Protein AF-A0A9P1R7I2-F1 (afdb_monomer)

Radius of gyration: 20.85 Å; Cα contacts (8 Å, |Δi|>4): 38; chains: 1; bounding box: 54×48×47 Å

Structure (mmCIF, N/CA/C/O backbone):
data_AF-A0A9P1R7I2-F1
#
_entry.id   AF-A0A9P1R7I2-F1
#
loop_
_atom_site.group_PDB
_atom_site.id
_atom_site.type_symbol
_atom_site.label_atom_id
_atom_site.label_alt_id
_atom_site.label_comp_id
_atom_site.label_asym_id
_atom_site.label_entity_id
_atom_site.label_seq_id
_atom_site.pdbx_PDB_ins_code
_atom_site.Cartn_x
_atom_site.Cartn_y
_atom_site.Cartn_z
_atom_site.occupancy
_atom_site.B_iso_or_equiv
_atom_site.auth_seq_id
_atom_site.auth_comp_id
_atom_site.auth_asym_id
_atom_site.auth_atom_id
_atom_site.pdbx_PDB_model_num
ATOM 1 N N . MET A 1 1 ? -31.029 8.647 -27.321 1.00 67.88 1 MET A N 1
ATOM 2 C CA . MET A 1 1 ? -29.588 8.831 -27.031 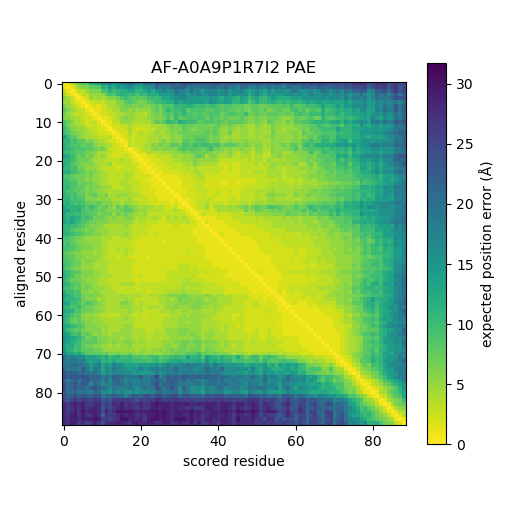1.00 67.88 1 MET A CA 1
ATOM 3 C C . MET A 1 1 ? -28.879 7.494 -27.218 1.00 67.88 1 MET A C 1
ATOM 5 O O . MET A 1 1 ? -29.334 6.527 -26.616 1.00 67.88 1 MET A O 1
ATOM 9 N N . PRO A 1 2 ? -27.834 7.390 -28.056 1.00 79.94 2 PRO A N 1
ATOM 10 C CA . PRO A 1 2 ? -27.066 6.151 -28.186 1.00 79.94 2 PRO A CA 1
ATOM 11 C C . PRO A 1 2 ? -26.389 5.816 -26.848 1.00 79.94 2 PRO A C 1
ATOM 13 O O . PRO A 1 2 ? -25.817 6.697 -26.205 1.00 79.94 2 PRO A O 1
ATOM 16 N N . ARG A 1 3 ? -26.487 4.559 -26.393 1.00 81.62 3 ARG A N 1
ATOM 17 C CA . ARG A 1 3 ? -25.859 4.138 -25.131 1.00 81.62 3 ARG A CA 1
ATOM 18 C C . ARG A 1 3 ? -24.343 4.188 -25.273 1.00 81.62 3 ARG A C 1
ATOM 20 O O . ARG A 1 3 ? -23.784 3.643 -26.222 1.00 81.62 3 ARG A O 1
ATOM 27 N N . LYS A 1 4 ? -23.683 4.840 -24.318 1.00 83.69 4 LYS A N 1
ATOM 28 C CA . LYS A 1 4 ? -22.223 4.902 -24.254 1.00 83.69 4 LYS A CA 1
ATOM 29 C C . LYS A 1 4 ? -21.685 3.486 -24.023 1.00 83.69 4 LYS A C 1
ATOM 31 O O . LYS A 1 4 ? -22.142 2.793 -23.116 1.00 83.69 4 LYS A O 1
ATOM 36 N N . ASN A 1 5 ? -20.760 3.040 -24.871 1.00 87.12 5 ASN A N 1
ATOM 37 C CA . ASN A 1 5 ? -20.106 1.746 -24.706 1.00 87.12 5 ASN A CA 1
ATOM 38 C C . ASN A 1 5 ? -19.084 1.832 -23.564 1.00 87.12 5 ASN A C 1
ATOM 40 O O . ASN A 1 5 ? -17.954 2.280 -23.759 1.00 87.12 5 ASN A O 1
ATOM 44 N N . GLU A 1 6 ? -19.501 1.410 -22.374 1.00 88.44 6 GLU A N 1
ATOM 45 C CA . GLU A 1 6 ? -18.713 1.515 -21.143 1.00 88.44 6 GLU A CA 1
ATOM 46 C C . GLU A 1 6 ? -17.664 0.399 -20.995 1.00 88.44 6 GLU A C 1
ATOM 48 O O . GLU A 1 6 ? -16.847 0.435 -20.078 1.00 88.44 6 GLU A O 1
ATOM 53 N N . TRP A 1 7 ? -17.630 -0.574 -21.919 1.00 87.56 7 TRP A N 1
ATOM 54 C CA . TRP A 1 7 ? -16.726 -1.731 -21.855 1.00 87.56 7 TRP A CA 1
ATOM 55 C C . TRP A 1 7 ? -15.257 -1.324 -21.663 1.00 87.56 7 TRP A C 1
ATOM 57 O O . TRP A 1 7 ? -14.521 -1.968 -20.918 1.00 87.56 7 TRP A O 1
ATOM 67 N N . ARG A 1 8 ? -14.839 -0.201 -22.264 1.00 86.31 8 ARG A N 1
ATOM 68 C CA . ARG A 1 8 ? -13.470 0.329 -22.145 1.00 86.31 8 ARG A CA 1
ATOM 69 C C . ARG A 1 8 ? -13.100 0.737 -20.715 1.00 86.31 8 ARG A C 1
ATOM 71 O O . ARG A 1 8 ? -11.938 0.631 -20.340 1.00 86.31 8 ARG A O 1
ATOM 78 N N . ASN A 1 9 ? -14.065 1.200 -19.927 1.00 87.00 9 ASN A N 1
ATOM 79 C CA . ASN A 1 9 ? -13.819 1.751 -18.595 1.00 87.00 9 ASN A CA 1
ATOM 80 C C . ASN A 1 9 ? -13.810 0.672 -17.500 1.00 87.00 9 ASN A C 1
ATOM 82 O O . ASN A 1 9 ? -13.415 0.952 -16.374 1.00 87.00 9 ASN A O 1
ATOM 86 N N . THR A 1 10 ? -14.164 -0.574 -17.833 1.00 87.25 10 THR A N 1
ATOM 87 C CA . THR A 1 10 ? -14.176 -1.702 -16.882 1.00 87.25 10 THR A CA 1
ATOM 88 C C . THR A 1 10 ? -12.785 -2.082 -16.364 1.00 87.25 10 THR A C 1
ATOM 90 O O . THR A 1 10 ? -12.667 -2.649 -15.282 1.00 87.25 10 THR A O 1
ATOM 93 N N . ALA A 1 11 ? -11.726 -1.745 -17.107 1.00 85.31 11 ALA A N 1
ATOM 94 C CA . ALA A 1 11 ? -10.341 -2.025 -16.733 1.00 85.31 11 ALA A CA 1
ATOM 95 C C . ALA A 1 11 ? -9.709 -0.955 -15.823 1.00 85.31 11 ALA A C 1
ATOM 97 O O . ALA A 1 11 ? -8.580 -1.136 -15.365 1.00 85.31 11 ALA A O 1
ATOM 98 N N . LEU A 1 12 ? -10.393 0.170 -15.583 1.00 85.88 12 LEU A N 1
ATOM 99 C CA . LEU A 1 12 ? -9.866 1.245 -14.745 1.00 85.88 12 LEU A CA 1
ATOM 100 C C . LEU A 1 12 ? -9.844 0.817 -13.274 1.00 85.88 12 LEU A C 1
ATOM 102 O O . LEU A 1 12 ? -10.775 0.188 -12.772 1.00 85.88 12 LEU A O 1
ATOM 106 N N . THR A 1 13 ? -8.776 1.182 -12.566 1.00 84.25 13 THR A N 1
ATOM 107 C CA . THR A 1 13 ? -8.689 0.969 -11.119 1.00 84.25 13 THR A CA 1
ATOM 108 C C . THR A 1 13 ? -9.787 1.764 -10.419 1.00 84.25 13 THR A C 1
ATOM 110 O O . THR A 1 13 ? -9.989 2.943 -10.710 1.00 84.25 13 THR A O 1
ATOM 113 N N . VAL A 1 14 ? -10.492 1.127 -9.485 1.00 88.44 14 VAL A N 1
ATOM 114 C CA . VAL A 1 14 ? -11.515 1.790 -8.672 1.00 88.44 14 VAL A CA 1
ATOM 115 C C . VAL A 1 14 ? -10.817 2.716 -7.681 1.00 88.44 14 VAL A C 1
ATOM 117 O O . VAL A 1 14 ? -10.028 2.262 -6.856 1.00 88.44 14 VAL A O 1
ATOM 120 N N . ARG A 1 15 ? -11.102 4.015 -7.763 1.00 86.25 15 ARG A N 1
ATOM 121 C CA . ARG A 1 15 ? -10.497 5.037 -6.902 1.00 86.25 15 ARG A CA 1
ATOM 122 C C . ARG A 1 15 ? -11.550 5.642 -5.990 1.00 86.25 15 ARG A C 1
ATOM 124 O O . ARG A 1 15 ? -12.659 5.939 -6.433 1.00 86.25 15 ARG A O 1
ATOM 131 N N . PHE A 1 16 ? -11.184 5.849 -4.733 1.00 82.81 16 PHE A N 1
ATOM 132 C CA . PHE A 1 16 ? -11.934 6.662 -3.790 1.00 82.81 16 PHE A CA 1
ATOM 133 C C . PHE A 1 16 ? -11.183 7.983 -3.603 1.00 82.81 16 PHE A C 1
ATOM 135 O O . PHE A 1 16 ? -10.163 8.051 -2.916 1.00 82.81 16 PHE A O 1
ATOM 142 N N . PHE A 1 17 ? -11.666 9.035 -4.267 1.00 83.06 17 PHE A N 1
ATOM 143 C CA . PHE A 1 17 ? -10.952 10.307 -4.413 1.00 83.06 17 PHE A CA 1
ATOM 144 C C . PHE A 1 17 ? -9.553 10.117 -5.026 1.00 83.06 17 PHE A C 1
ATOM 146 O O . PHE A 1 17 ? -9.433 9.754 -6.195 1.00 83.06 17 PHE A O 1
ATOM 153 N N . ILE A 1 18 ? -8.500 10.385 -4.251 1.00 83.31 18 ILE A N 1
ATOM 154 C CA . ILE A 1 18 ? -7.102 10.315 -4.689 1.00 83.31 18 ILE A CA 1
ATOM 155 C C . ILE A 1 18 ? -6.533 8.904 -4.478 1.00 83.31 18 ILE A C 1
ATOM 157 O O . ILE A 1 18 ? -5.606 8.523 -5.190 1.00 83.31 18 ILE A O 1
ATOM 161 N N . PHE A 1 19 ? -7.122 8.125 -3.567 1.00 81.88 19 PHE A N 1
ATOM 162 C CA . PHE A 1 19 ? -6.611 6.831 -3.121 1.00 81.88 19 PHE A CA 1
ATOM 163 C C . PHE A 1 19 ? -7.244 5.662 -3.883 1.00 81.88 19 PHE A C 1
ATOM 165 O O . PHE A 1 19 ? -8.429 5.694 -4.234 1.00 81.88 19 PHE A O 1
ATOM 172 N N . ASP A 1 20 ? -6.483 4.593 -4.093 1.00 87.88 20 ASP A N 1
ATOM 173 C CA . ASP A 1 20 ? -6.995 3.305 -4.553 1.00 87.88 20 ASP A CA 1
ATOM 174 C C . ASP A 1 20 ? -7.993 2.757 -3.519 1.00 87.88 20 ASP A C 1
ATOM 176 O O . ASP A 1 20 ? -7.697 2.639 -2.326 1.00 87.88 20 ASP A O 1
ATOM 180 N N . ALA A 1 21 ? -9.191 2.385 -3.975 1.00 88.31 21 ALA A N 1
ATOM 181 C CA . ALA A 1 21 ? -10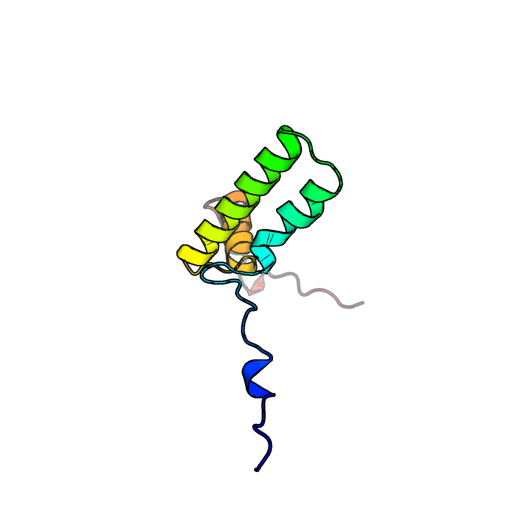.223 1.824 -3.108 1.00 88.31 21 ALA A CA 1
ATOM 182 C C . ALA A 1 21 ? -9.763 0.526 -2.417 1.00 88.31 21 ALA A C 1
ATOM 184 O O . ALA A 1 21 ? -10.221 0.204 -1.320 1.00 88.31 21 ALA A O 1
ATOM 185 N N . ARG A 1 22 ? -8.821 -0.208 -3.021 1.00 86.81 22 ARG A N 1
ATOM 186 C CA . ARG A 1 22 ? -8.242 -1.434 -2.451 1.00 86.81 22 ARG A CA 1
ATOM 187 C C . ARG A 1 22 ? -7.417 -1.153 -1.198 1.00 86.81 22 ARG A C 1
ATOM 189 O O . ARG A 1 22 ? -7.385 -1.997 -0.304 1.00 86.81 22 ARG A O 1
ATOM 196 N N . ALA A 1 23 ? -6.793 0.023 -1.102 1.00 90.19 23 ALA A N 1
ATOM 197 C CA . ALA A 1 23 ? -6.003 0.405 0.065 1.00 90.19 23 ALA A CA 1
ATOM 198 C C . ALA A 1 23 ? -6.873 0.562 1.323 1.00 90.19 23 ALA A C 1
ATOM 200 O O . ALA A 1 23 ? -6.366 0.379 2.424 1.00 90.19 23 ALA A O 1
ATOM 201 N N . ALA A 1 24 ? -8.177 0.838 1.174 1.00 89.94 24 ALA A N 1
ATOM 202 C CA . ALA A 1 24 ? -9.119 1.015 2.282 1.00 89.94 24 ALA A CA 1
ATOM 203 C C . ALA A 1 24 ? -9.603 -0.303 2.924 1.00 89.94 24 ALA A C 1
ATOM 205 O O . ALA A 1 24 ? -10.221 -0.277 3.989 1.00 89.94 24 ALA A O 1
ATOM 206 N N . PHE A 1 25 ? -9.305 -1.462 2.325 1.00 91.12 25 PHE A N 1
ATOM 207 C CA . PHE A 1 25 ? -9.720 -2.775 2.837 1.00 91.12 25 PHE A CA 1
ATOM 208 C C . PHE A 1 25 ? -9.348 -3.055 4.314 1.00 91.12 25 PHE A C 1
ATOM 210 O O . PHE A 1 25 ? -10.186 -3.597 5.036 1.00 91.12 25 PHE A O 1
ATOM 217 N N . PRO A 1 26 ? -8.163 -2.662 4.828 1.00 91.94 26 PRO A N 1
ATOM 218 C CA . PRO A 1 26 ? -7.810 -2.853 6.235 1.00 91.94 26 PRO A CA 1
ATOM 219 C C . PRO A 1 26 ? -8.772 -2.162 7.205 1.00 91.94 26 PRO A C 1
ATOM 221 O O . PRO A 1 26 ? -9.009 -2.687 8.289 1.00 91.94 26 PRO A O 1
ATOM 224 N N . PHE A 1 27 ? -9.366 -1.026 6.825 1.00 93.31 27 PHE A N 1
ATOM 225 C CA . PHE A 1 27 ? -10.376 -0.365 7.654 1.00 93.31 27 PHE A CA 1
ATOM 226 C C . PHE A 1 27 ? -11.668 -1.171 7.713 1.00 93.31 27 PHE A C 1
ATOM 228 O O . PHE A 1 27 ? -12.238 -1.299 8.790 1.00 93.31 27 PHE A O 1
ATOM 235 N N . ALA A 1 28 ? -12.095 -1.780 6.602 1.00 91.94 28 ALA A N 1
ATOM 236 C CA . ALA A 1 28 ? -13.259 -2.665 6.607 1.00 91.94 28 ALA A CA 1
ATOM 237 C C . ALA A 1 28 ? -13.066 -3.842 7.580 1.00 91.94 28 ALA A C 1
ATOM 239 O O . ALA A 1 28 ? -13.975 -4.167 8.338 1.00 91.94 28 ALA A O 1
ATOM 240 N N . VAL A 1 29 ? -11.863 -4.430 7.621 1.00 90.44 29 VAL A N 1
ATOM 241 C CA . VAL A 1 29 ? -11.516 -5.491 8.583 1.00 90.44 29 VAL A CA 1
ATOM 242 C C . VAL A 1 29 ? -11.429 -4.949 10.010 1.00 90.44 29 VAL A C 1
ATOM 244 O O . VAL A 1 29 ? -11.965 -5.553 10.935 1.00 90.44 29 VAL A O 1
ATOM 247 N N . GLY A 1 30 ? -10.787 -3.799 10.206 1.00 91.69 30 GLY A N 1
ATOM 248 C CA . GLY A 1 30 ? -10.653 -3.182 11.522 1.00 91.69 30 GLY A CA 1
ATOM 249 C C . GLY A 1 30 ? -12.000 -2.791 12.140 1.00 91.69 30 GLY A C 1
ATOM 250 O O . GLY A 1 30 ? -12.156 -2.875 13.354 1.00 91.69 30 GLY A O 1
ATOM 251 N N . LEU A 1 31 ? -12.993 -2.426 11.325 1.00 93.69 31 LEU A N 1
ATOM 252 C CA . LEU A 1 31 ? -14.353 -2.138 11.790 1.00 93.69 31 LEU A CA 1
ATOM 253 C C . LEU A 1 31 ? -15.068 -3.372 12.367 1.00 93.69 31 LEU A C 1
ATOM 255 O O . LEU A 1 31 ? -15.968 -3.211 13.185 1.00 93.69 31 LEU A O 1
ATOM 259 N N . LEU A 1 32 ? -14.652 -4.594 12.006 1.00 93.81 32 L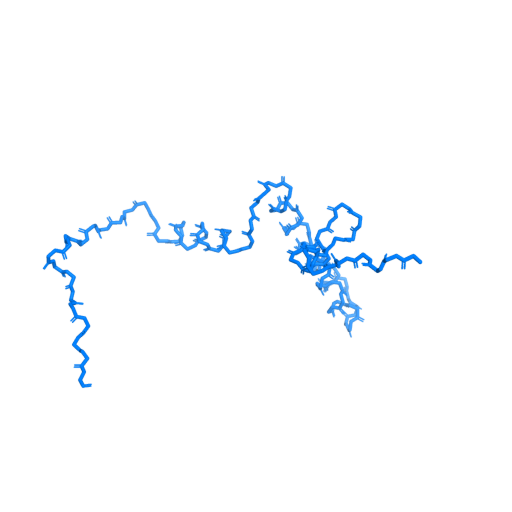EU A N 1
ATOM 260 C CA . LEU A 1 32 ? -15.181 -5.828 12.610 1.00 93.81 32 LEU A CA 1
ATOM 261 C C . LEU A 1 32 ? -14.666 -6.052 14.039 1.00 93.81 32 LEU A C 1
ATOM 263 O O . LEU A 1 32 ? -15.308 -6.740 14.828 1.00 93.81 32 LEU A O 1
ATOM 267 N N . HIS A 1 33 ? -13.509 -5.486 14.379 1.00 92.25 33 HIS A N 1
ATOM 268 C CA . HIS A 1 33 ? -12.907 -5.589 15.703 1.00 92.25 33 HIS A CA 1
ATOM 269 C C . HIS A 1 33 ? -12.228 -4.268 16.061 1.00 92.25 33 HIS A C 1
ATOM 271 O O . HIS A 1 33 ? -11.018 -4.108 15.890 1.00 92.25 33 HIS A O 1
ATOM 277 N N . VAL A 1 34 ? -13.023 -3.308 16.536 1.00 94.06 34 VAL A N 1
ATOM 278 C CA . VAL A 1 34 ? -12.567 -1.940 16.805 1.00 94.06 34 VAL A CA 1
ATOM 279 C C . VAL A 1 34 ? -11.744 -1.902 18.091 1.00 94.06 34 VAL A C 1
ATOM 281 O O . VAL A 1 34 ? -12.277 -1.790 19.192 1.00 94.06 34 VAL A O 1
ATOM 284 N N . THR A 1 35 ? -10.424 -1.977 17.952 1.00 94.75 35 THR A N 1
ATOM 285 C CA . THR A 1 35 ? -9.465 -1.717 19.029 1.00 94.75 35 TH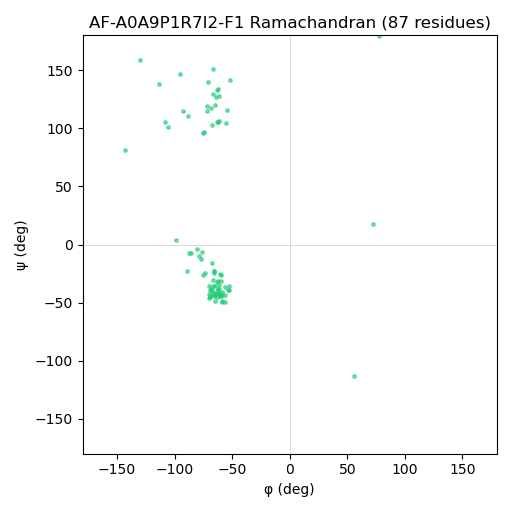R A CA 1
ATOM 286 C C . THR A 1 35 ? -8.405 -0.740 18.539 1.00 94.75 35 THR A C 1
ATOM 288 O O . THR A 1 35 ? -8.182 -0.583 17.338 1.00 94.75 35 THR A O 1
ATOM 291 N N . TRP A 1 36 ? -7.722 -0.069 19.466 1.00 94.31 36 TRP A N 1
ATOM 292 C CA . TRP A 1 36 ? -6.641 0.858 19.115 1.00 94.31 36 TRP A CA 1
ATOM 293 C C . TRP A 1 36 ? -5.548 0.189 18.279 1.00 94.31 36 TRP A C 1
ATOM 295 O O . TRP A 1 36 ? -5.028 0.792 17.343 1.00 94.31 36 TRP A O 1
ATOM 305 N N . TRP A 1 37 ? -5.244 -1.079 18.567 1.00 94.81 37 TRP A N 1
ATOM 306 C CA . TRP A 1 37 ? -4.240 -1.835 17.830 1.00 94.81 37 TRP A CA 1
ATOM 307 C C . TRP A 1 37 ? -4.675 -2.166 16.399 1.00 94.81 37 TRP A C 1
ATOM 309 O O . TRP A 1 37 ? -3.902 -1.970 15.457 1.00 94.81 37 TRP A O 1
ATOM 319 N N . THR A 1 38 ? -5.912 -2.632 16.200 1.00 94.50 38 THR A N 1
ATOM 320 C CA . THR A 1 38 ? -6.412 -2.938 14.851 1.00 94.50 38 THR A CA 1
ATOM 321 C C . THR A 1 38 ? -6.586 -1.682 14.012 1.00 94.50 38 THR A C 1
ATOM 323 O O . THR A 1 38 ? -6.226 -1.699 12.837 1.00 94.50 38 THR A O 1
ATOM 326 N N . MET A 1 39 ? -7.049 -0.578 14.604 1.00 95.69 39 MET A N 1
ATOM 327 C CA . MET A 1 39 ? -7.130 0.717 13.923 1.00 95.69 39 MET A CA 1
ATOM 328 C C . MET A 1 39 ? -5.747 1.265 13.565 1.00 95.69 39 MET A C 1
ATOM 330 O O . MET A 1 39 ? -5.539 1.705 12.434 1.00 95.69 39 MET A O 1
ATOM 334 N N . GLY A 1 40 ? -4.782 1.180 14.486 1.00 96.50 40 GLY A N 1
ATOM 335 C CA . GLY A 1 40 ? -3.396 1.573 14.221 1.00 96.50 40 GLY A CA 1
ATOM 336 C C . GLY A 1 40 ? -2.767 0.748 13.096 1.00 96.50 40 GLY A C 1
ATOM 337 O O . GLY A 1 40 ? -2.141 1.300 12.192 1.00 96.50 40 GLY A O 1
ATOM 338 N N . THR A 1 41 ? -3.009 -0.566 13.092 1.00 95.25 41 THR A N 1
ATOM 339 C CA . THR A 1 41 ? -2.539 -1.470 12.032 1.00 95.25 41 THR A CA 1
ATOM 340 C C . THR A 1 41 ? -3.214 -1.156 10.695 1.00 95.25 41 THR A C 1
ATOM 342 O O . THR A 1 41 ? -2.536 -1.077 9.672 1.00 95.25 41 THR A O 1
ATOM 345 N N . ALA A 1 42 ? -4.530 -0.922 10.685 1.00 95.88 42 ALA A N 1
ATOM 346 C CA . ALA A 1 42 ? -5.269 -0.566 9.476 1.00 95.88 42 ALA A CA 1
ATOM 347 C C . ALA A 1 42 ? -4.744 0.733 8.849 1.00 95.88 42 ALA A C 1
ATOM 349 O O . ALA A 1 42 ? -4.510 0.774 7.640 1.00 95.88 42 ALA A O 1
ATOM 350 N N . LEU A 1 43 ? -4.482 1.754 9.671 1.00 96.12 43 LEU A N 1
ATOM 351 C CA . LEU A 1 43 ? -3.892 3.012 9.221 1.00 96.12 43 LEU A CA 1
ATOM 352 C C . LEU A 1 43 ? -2.482 2.809 8.650 1.00 96.12 43 LEU A C 1
ATOM 354 O O . LEU A 1 43 ? -2.185 3.324 7.575 1.00 96.12 43 LEU A O 1
ATOM 358 N N . ALA A 1 44 ? -1.628 2.033 9.323 1.00 96.50 44 ALA A N 1
ATOM 359 C CA . ALA A 1 44 ? -0.274 1.756 8.844 1.00 96.50 44 ALA A CA 1
ATOM 360 C C . ALA A 1 44 ? -0.279 1.053 7.475 1.00 96.50 44 ALA A C 1
ATOM 362 O O . ALA A 1 44 ? 0.453 1.450 6.566 1.00 96.50 44 ALA A O 1
ATOM 363 N N . VAL A 1 45 ? -1.143 0.048 7.301 1.00 94.94 45 VAL A N 1
ATOM 364 C CA . VAL A 1 45 ? -1.290 -0.673 6.028 1.00 94.94 45 VAL A CA 1
ATOM 365 C C . VAL A 1 45 ? -1.856 0.241 4.937 1.00 94.94 45 VAL A C 1
ATOM 367 O O . VAL A 1 45 ? -1.359 0.221 3.810 1.00 94.94 45 VAL A O 1
ATOM 370 N N . PHE A 1 46 ? -2.846 1.077 5.263 1.00 94.88 46 PHE A N 1
ATOM 371 C CA . PHE A 1 46 ? -3.398 2.062 4.331 1.00 94.88 46 PHE A CA 1
ATOM 372 C C . PHE A 1 46 ? -2.324 3.038 3.835 1.00 94.88 46 PHE A C 1
ATOM 374 O O . PHE A 1 46 ? -2.173 3.226 2.628 1.00 94.88 46 PHE A O 1
ATOM 381 N N . VAL A 1 47 ? -1.533 3.611 4.749 1.00 94.81 47 VAL A N 1
ATOM 382 C CA . VAL A 1 47 ? -0.442 4.537 4.409 1.00 94.81 47 VAL A CA 1
ATOM 383 C C . VAL A 1 47 ? 0.623 3.845 3.559 1.00 94.81 47 VAL A C 1
ATOM 385 O O . VAL A 1 47 ? 1.083 4.425 2.579 1.00 94.81 47 VAL A O 1
ATOM 388 N N . PHE A 1 48 ? 0.982 2.599 3.876 1.00 94.56 48 PHE A N 1
ATOM 389 C CA . PHE A 1 48 ? 1.946 1.830 3.089 1.00 94.56 48 PHE A CA 1
ATOM 390 C C . PHE A 1 48 ? 1.496 1.650 1.631 1.00 94.56 48 PHE A C 1
ATOM 392 O O . PHE A 1 48 ? 2.257 1.946 0.708 1.00 94.56 48 PHE A O 1
ATOM 399 N N . PHE A 1 49 ? 0.254 1.211 1.400 1.00 92.50 49 PHE A N 1
ATOM 400 C CA . PHE A 1 49 ? -0.261 1.050 0.037 1.00 92.50 49 PHE A CA 1
ATOM 401 C C . PHE A 1 49 ? -0.493 2.388 -0.672 1.00 92.50 49 PHE A C 1
ATOM 403 O O . PHE A 1 49 ? -0.210 2.485 -1.865 1.00 92.50 49 PHE A O 1
ATOM 410 N N . GLY A 1 50 ? -0.921 3.427 0.050 1.00 92.00 50 GLY A N 1
ATOM 411 C CA . GLY A 1 50 ? -1.033 4.782 -0.494 1.00 92.00 50 GLY A CA 1
ATOM 412 C C . GLY A 1 50 ? 0.319 5.354 -0.930 1.00 92.00 50 GLY A C 1
ATOM 413 O O . GLY A 1 50 ? 0.414 5.980 -1.984 1.00 92.00 50 GLY A O 1
ATOM 414 N N . ALA A 1 51 ? 1.391 5.080 -0.182 1.00 93.00 51 ALA A N 1
ATOM 415 C CA . ALA A 1 51 ? 2.746 5.465 -0.568 1.00 93.00 51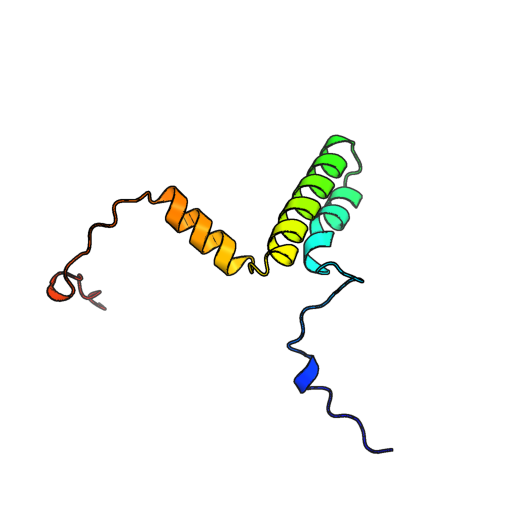 ALA A CA 1
ATOM 416 C C . ALA A 1 51 ? 3.211 4.732 -1.838 1.00 93.00 51 ALA A C 1
ATOM 418 O O . ALA A 1 51 ? 3.776 5.359 -2.733 1.00 93.00 51 ALA A O 1
ATOM 419 N N . LEU A 1 52 ? 2.931 3.428 -1.960 1.00 92.69 52 LEU A N 1
ATOM 420 C CA . LEU A 1 52 ? 3.226 2.671 -3.183 1.00 92.69 52 LEU A CA 1
ATOM 421 C C . LEU A 1 52 ? 2.474 3.227 -4.400 1.00 92.69 52 LEU A C 1
ATOM 423 O O . LEU A 1 52 ? 3.069 3.373 -5.469 1.00 92.69 52 LEU A O 1
ATOM 427 N N . GLU A 1 53 ? 1.193 3.568 -4.236 1.00 91.69 53 GLU A N 1
ATOM 428 C CA . GLU A 1 53 ? 0.386 4.191 -5.289 1.00 91.69 53 GLU A CA 1
ATOM 429 C C . GLU A 1 53 ? 0.945 5.562 -5.687 1.00 91.69 53 GLU A C 1
ATOM 431 O O . GLU A 1 53 ? 1.072 5.845 -6.879 1.00 91.69 53 GLU A O 1
ATOM 436 N N . TRP A 1 54 ? 1.349 6.382 -4.713 1.00 89.44 54 TRP A N 1
ATOM 437 C CA . TRP A 1 54 ? 1.959 7.688 -4.970 1.00 89.44 54 TRP A CA 1
ATOM 438 C C . TRP A 1 54 ? 3.272 7.575 -5.757 1.00 89.44 54 TRP A C 1
ATOM 440 O O . TRP A 1 54 ? 3.545 8.395 -6.633 1.00 89.44 54 TRP A O 1
ATOM 450 N N . MET A 1 55 ? 4.047 6.514 -5.519 1.00 92.69 55 MET A N 1
ATOM 451 C CA . MET A 1 55 ? 5.242 6.183 -6.301 1.00 92.69 55 MET A CA 1
ATOM 452 C C . MET A 1 55 ? 4.931 5.554 -7.674 1.00 92.69 55 MET A C 1
ATOM 454 O O . MET A 1 55 ? 5.853 5.299 -8.449 1.00 92.69 55 MET A O 1
ATOM 458 N N . GLY A 1 56 ? 3.666 5.252 -7.985 1.00 90.44 56 GLY A N 1
ATOM 459 C CA . GLY A 1 56 ? 3.263 4.553 -9.211 1.00 90.44 56 GLY A CA 1
ATOM 460 C C . GLY A 1 56 ? 3.634 3.064 -9.232 1.00 90.44 56 GLY A C 1
ATOM 461 O O . GLY A 1 56 ? 3.663 2.440 -10.297 1.00 90.44 56 GL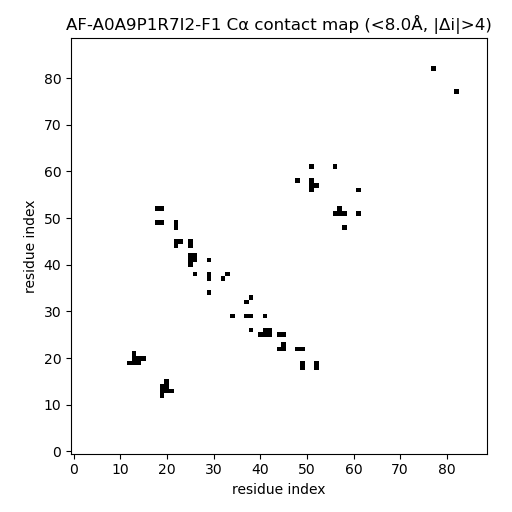Y A O 1
ATOM 462 N N . ILE A 1 57 ? 3.933 2.471 -8.072 1.00 91.75 57 ILE A N 1
ATOM 463 C CA . ILE A 1 57 ? 4.354 1.074 -7.950 1.00 91.75 57 ILE A CA 1
ATOM 464 C C . ILE A 1 57 ? 3.129 0.199 -7.684 1.00 91.75 57 ILE A C 1
ATOM 466 O O . ILE A 1 57 ? 2.512 0.253 -6.624 1.00 91.75 57 ILE A O 1
ATOM 470 N N . SER A 1 58 ? 2.802 -0.683 -8.632 1.00 90.38 58 SER A N 1
ATOM 471 C CA . SER A 1 58 ? 1.755 -1.688 -8.403 1.00 90.38 58 SER A CA 1
ATOM 472 C C . SER A 1 58 ? 2.167 -2.704 -7.330 1.00 90.38 58 SER A C 1
ATOM 474 O O . SER A 1 58 ? 3.342 -3.054 -7.208 1.00 90.38 58 SER A O 1
ATOM 476 N N . VAL A 1 59 ? 1.190 -3.273 -6.616 1.00 88.62 59 VAL A N 1
ATOM 477 C CA . VAL A 1 59 ? 1.422 -4.307 -5.586 1.00 88.62 59 VAL A CA 1
ATOM 478 C C . VAL A 1 59 ? 2.230 -5.493 -6.131 1.00 88.62 59 VAL A C 1
ATOM 480 O O . VAL A 1 59 ? 3.142 -5.990 -5.476 1.00 88.62 59 VAL A O 1
ATOM 483 N N . VAL A 1 60 ? 1.961 -5.913 -7.372 1.00 92.31 60 VAL A N 1
ATOM 484 C CA . VAL A 1 60 ? 2.701 -7.003 -8.032 1.00 92.31 60 VAL A CA 1
ATOM 485 C C . VAL A 1 60 ? 4.175 -6.637 -8.226 1.00 92.31 60 VAL A C 1
ATOM 487 O O . VAL A 1 60 ? 5.051 -7.481 -8.036 1.00 92.31 60 VAL A O 1
ATOM 490 N N . VAL A 1 61 ? 4.469 -5.388 -8.595 1.00 93.81 61 VAL A N 1
ATOM 491 C CA . VAL A 1 61 ? 5.847 -4.897 -8.740 1.00 93.81 61 VAL A CA 1
ATOM 492 C C . VAL A 1 61 ? 6.516 -4.767 -7.374 1.00 93.81 61 VAL A C 1
ATOM 494 O O . VAL A 1 61 ? 7.641 -5.242 -7.228 1.00 93.81 61 VAL A O 1
ATOM 497 N N . ALA A 1 62 ? 5.820 -4.243 -6.364 1.00 94.06 62 ALA A N 1
ATOM 498 C CA . ALA A 1 62 ? 6.329 -4.166 -4.995 1.00 94.06 62 ALA A CA 1
ATOM 499 C C . ALA A 1 62 ? 6.730 -5.553 -4.462 1.00 94.06 62 ALA A C 1
ATOM 501 O O . ALA A 1 62 ? 7.830 -5.720 -3.941 1.00 94.06 62 ALA A O 1
ATOM 502 N N . LEU A 1 63 ? 5.911 -6.586 -4.692 1.00 94.44 63 LEU A N 1
ATOM 503 C CA . LEU A 1 63 ? 6.245 -7.969 -4.329 1.00 94.44 63 LEU A CA 1
ATOM 504 C C . LEU A 1 63 ? 7.453 -8.515 -5.105 1.00 94.44 63 LEU A C 1
ATOM 506 O O . LEU A 1 63 ? 8.268 -9.255 -4.553 1.00 94.44 63 LEU A O 1
ATOM 510 N N . ARG A 1 64 ? 7.616 -8.147 -6.382 1.00 94.38 64 ARG A N 1
ATOM 511 C CA . ARG A 1 64 ? 8.807 -8.520 -7.170 1.00 94.38 64 ARG A CA 1
ATOM 512 C C . ARG A 1 64 ? 10.067 -7.835 -6.654 1.00 94.38 64 ARG A C 1
ATOM 514 O O . ARG A 1 64 ? 11.125 -8.472 -6.645 1.00 94.38 64 ARG A O 1
ATOM 521 N N . MET A 1 65 ? 9.959 -6.573 -6.250 1.00 93.88 65 MET A N 1
ATOM 522 C CA . MET A 1 65 ? 11.046 -5.818 -5.628 1.00 93.88 65 MET A CA 1
ATOM 523 C C . MET A 1 65 ? 11.413 -6.438 -4.286 1.00 93.88 65 MET A C 1
ATOM 525 O O . MET A 1 65 ? 12.575 -6.768 -4.090 1.00 93.88 65 MET A O 1
ATOM 529 N N . LEU A 1 66 ? 10.424 -6.716 -3.434 1.00 94.81 66 LEU A N 1
ATOM 530 C CA . LEU A 1 66 ? 10.610 -7.392 -2.152 1.00 94.81 66 LEU A CA 1
ATOM 531 C C . LEU A 1 66 ? 11.306 -8.745 -2.330 1.00 94.81 66 LEU A C 1
ATOM 533 O O . LEU A 1 66 ? 12.326 -9.003 -1.700 1.00 94.81 66 LEU A O 1
ATOM 537 N N . ARG A 1 67 ? 10.821 -9.584 -3.253 1.00 93.75 67 ARG A N 1
ATOM 538 C CA . ARG A 1 67 ? 11.456 -10.872 -3.573 1.00 93.75 67 ARG A CA 1
ATOM 539 C C . ARG A 1 67 ? 12.897 -10.696 -4.048 1.00 93.75 67 ARG A C 1
ATOM 541 O O . ARG A 1 67 ? 13.769 -11.469 -3.671 1.00 93.75 67 ARG A O 1
ATOM 548 N N . SER A 1 68 ? 13.140 -9.709 -4.907 1.00 91.06 68 SER A N 1
ATOM 549 C CA . SER A 1 68 ? 14.477 -9.415 -5.432 1.00 91.06 68 SER A CA 1
ATOM 550 C C . SER A 1 68 ? 15.422 -8.911 -4.347 1.00 91.06 68 SER A C 1
ATOM 552 O O . SER A 1 68 ? 16.603 -9.232 -4.392 1.00 91.06 68 SER A O 1
ATOM 554 N N . TRP A 1 69 ? 14.898 -8.143 -3.398 1.00 93.00 69 TRP A N 1
ATOM 555 C CA . TRP A 1 69 ? 15.631 -7.617 -2.258 1.00 93.00 69 TRP A CA 1
ATOM 556 C C . TRP A 1 69 ? 15.989 -8.731 -1.268 1.00 93.00 69 TRP A C 1
ATOM 558 O O . TRP A 1 69 ? 17.155 -8.859 -0.913 1.00 93.00 69 TRP A O 1
ATOM 568 N N . ILE A 1 70 ? 15.036 -9.611 -0.931 1.00 94.12 70 ILE A N 1
ATOM 569 C CA . ILE A 1 70 ? 15.266 -10.797 -0.083 1.00 94.12 70 ILE A CA 1
ATOM 570 C C . ILE A 1 70 ? 16.285 -11.756 -0.718 1.00 94.12 70 ILE A C 1
ATOM 572 O O . ILE A 1 70 ? 17.112 -12.327 -0.015 1.00 94.12 70 ILE A O 1
ATOM 576 N N . ALA A 1 71 ? 16.252 -11.931 -2.043 1.00 90.75 71 ALA A N 1
ATOM 577 C CA . ALA A 1 71 ? 17.202 -12.789 -2.757 1.00 90.75 71 ALA A CA 1
ATOM 578 C C . ALA A 1 71 ? 18.652 -12.262 -2.739 1.00 90.75 71 ALA A C 1
ATOM 580 O O . ALA A 1 71 ? 19.572 -13.016 -3.047 1.00 90.75 71 ALA A O 1
ATOM 581 N N . GLY A 1 72 ? 18.861 -10.989 -2.391 1.00 88.38 72 GLY A N 1
ATOM 582 C CA . GLY A 1 72 ? 20.179 -10.370 -2.331 1.00 88.38 72 GLY A CA 1
ATOM 583 C C . GLY A 1 72 ? 20.774 -9.986 -3.698 1.00 88.38 72 GLY A C 1
ATOM 584 O O . GLY A 1 72 ? 20.156 -10.173 -4.753 1.00 88.38 72 GLY A O 1
ATOM 585 N N . PRO A 1 73 ? 21.986 -9.398 -3.695 1.00 83.50 73 PRO A N 1
ATOM 586 C CA . PRO A 1 73 ? 22.627 -8.845 -4.892 1.00 83.50 73 PRO A CA 1
ATOM 587 C C . PRO A 1 73 ? 23.190 -9.918 -5.833 1.00 83.50 73 PRO A C 1
ATOM 589 O O . PRO A 1 73 ? 23.302 -9.689 -7.038 1.00 83.50 73 PRO A O 1
ATOM 592 N N . VAL A 1 74 ? 23.539 -11.095 -5.307 1.00 78.81 74 VAL A N 1
ATOM 593 C CA . VAL A 1 74 ? 24.152 -12.170 -6.091 1.00 78.81 74 VAL A CA 1
ATOM 594 C C . VAL A 1 74 ? 23.062 -13.037 -6.704 1.00 78.81 74 VAL A C 1
ATOM 596 O O . VAL A 1 74 ? 22.373 -13.791 -6.023 1.00 78.81 74 VAL A O 1
ATOM 599 N N . ARG A 1 75 ? 22.930 -12.960 -8.028 1.00 71.06 75 ARG A N 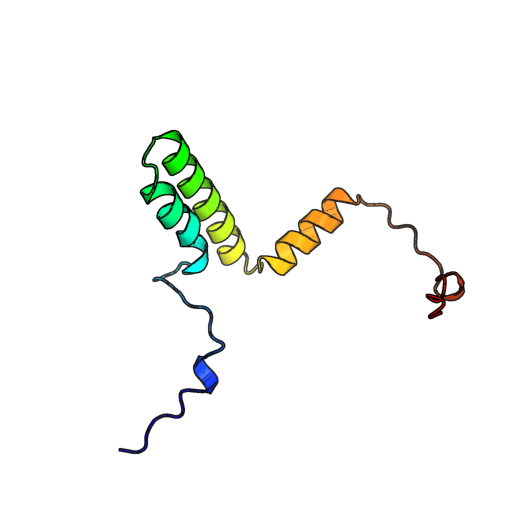1
ATOM 600 C CA . ARG A 1 75 ? 22.111 -13.886 -8.809 1.00 71.06 75 ARG A CA 1
ATOM 601 C C . ARG A 1 75 ? 23.050 -14.778 -9.598 1.00 71.06 75 ARG A C 1
ATOM 603 O O . ARG A 1 75 ? 23.626 -14.329 -10.584 1.00 71.06 75 ARG A O 1
ATOM 610 N N . TYR A 1 76 ? 23.207 -16.029 -9.174 1.00 72.94 76 TYR A N 1
ATOM 611 C CA . TYR A 1 76 ? 23.936 -17.010 -9.971 1.00 72.94 76 TYR A CA 1
ATOM 612 C C . TYR A 1 76 ? 23.193 -17.198 -11.296 1.00 72.94 76 TYR A C 1
ATOM 614 O O . TYR A 1 76 ? 22.105 -17.776 -11.351 1.00 72.94 76 TYR A O 1
ATOM 622 N N . GLY A 1 77 ? 23.751 -16.639 -12.368 1.00 70.31 77 GLY A N 1
ATOM 623 C CA . GLY A 1 77 ? 23.261 -16.870 -13.715 1.00 70.31 77 GLY A CA 1
ATOM 624 C C . GLY A 1 77 ? 23.530 -18.322 -14.076 1.00 70.31 77 GLY A C 1
ATOM 625 O O . GLY A 1 77 ? 24.660 -18.684 -14.384 1.00 70.31 77 GLY A O 1
ATOM 626 N N . VAL A 1 78 ? 22.504 -19.169 -14.035 1.00 67.06 78 VAL A N 1
ATOM 627 C CA . VAL A 1 78 ? 22.606 -20.490 -14.655 1.00 67.06 78 VAL A CA 1
ATOM 628 C C . VAL A 1 78 ? 22.663 -20.250 -16.157 1.00 67.06 78 VAL A C 1
ATOM 630 O O . VAL A 1 78 ? 21.726 -19.682 -16.728 1.00 67.06 78 VAL A O 1
ATOM 633 N N . ALA A 1 79 ? 23.769 -20.644 -16.789 1.00 74.75 79 ALA A N 1
ATOM 634 C CA . ALA A 1 79 ? 23.898 -20.569 -18.235 1.00 74.75 79 ALA A CA 1
ATOM 635 C C . ALA A 1 79 ? 22.689 -21.247 -18.895 1.00 74.75 79 ALA A C 1
ATOM 637 O O . ALA A 1 79 ? 22.189 -22.260 -18.405 1.00 74.75 79 ALA A O 1
ATOM 638 N N . TRP A 1 80 ? 22.180 -20.686 -19.989 1.00 69.38 80 TRP A N 1
ATOM 639 C CA . TRP A 1 80 ? 20.911 -21.131 -20.574 1.00 69.38 80 TRP A CA 1
ATOM 640 C C . TRP A 1 80 ? 20.925 -22.607 -21.016 1.00 69.38 80 TRP A C 1
ATOM 642 O O . TRP A 1 80 ? 19.877 -23.249 -20.983 1.00 69.38 80 TRP A O 1
ATOM 652 N N . TRP A 1 81 ? 22.104 -23.161 -21.320 1.00 76.56 81 TRP A N 1
ATOM 653 C CA . TRP A 1 81 ? 22.328 -24.582 -21.615 1.00 76.56 81 TRP A CA 1
ATOM 6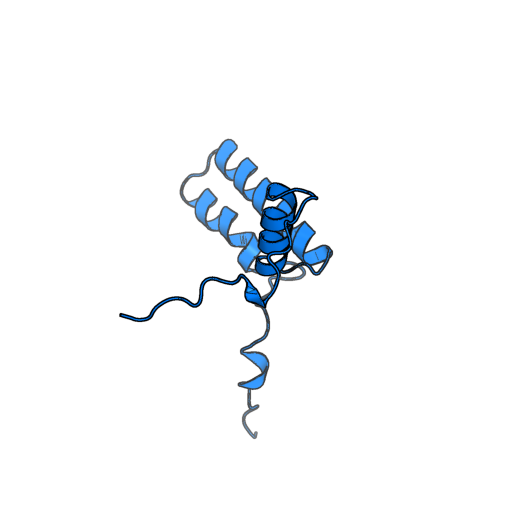54 C C . TRP A 1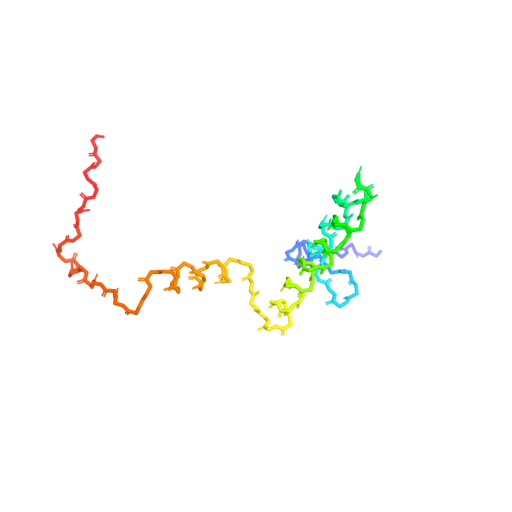 81 ? 22.357 -25.506 -20.380 1.00 76.56 81 TRP A C 1
ATOM 656 O O . TRP A 1 81 ? 22.278 -26.718 -20.533 1.00 76.56 81 TRP A O 1
ATOM 666 N N . HIS A 1 82 ? 22.430 -24.963 -19.159 1.00 69.31 82 HIS A N 1
ATOM 667 C CA . HIS A 1 82 ? 22.362 -25.707 -17.891 1.00 69.31 82 HIS A CA 1
ATOM 668 C C . HIS A 1 82 ? 20.975 -25.674 -17.238 1.00 69.31 82 HIS A C 1
ATOM 670 O O . HIS A 1 82 ? 20.803 -26.188 -16.132 1.00 69.31 82 HIS A O 1
ATOM 676 N N . LYS A 1 83 ? 19.960 -25.078 -17.880 1.00 66.44 83 LYS A N 1
ATOM 677 C CA . LYS A 1 83 ? 18.597 -25.150 -17.345 1.00 66.44 83 LYS A CA 1
ATOM 678 C C . LYS A 1 83 ? 18.132 -26.610 -17.384 1.00 66.44 83 LYS A C 1
ATOM 680 O O . LYS A 1 83 ? 18.054 -27.160 -18.483 1.00 66.44 83 LYS A O 1
ATOM 685 N N . PRO A 1 84 ? 17.779 -27.243 -16.248 1.00 61.91 84 PRO A N 1
ATOM 686 C CA . PRO A 1 84 ? 17.132 -28.543 -16.288 1.00 61.91 84 PRO A CA 1
ATOM 687 C C . PRO A 1 84 ? 15.804 -28.367 -17.026 1.00 61.91 84 PRO A C 1
ATOM 689 O O . PRO A 1 84 ? 14.866 -27.750 -16.520 1.00 61.91 84 PRO A O 1
ATOM 692 N N . GLN A 1 85 ? 15.750 -28.853 -18.265 1.00 61.34 85 GLN A N 1
ATOM 693 C CA . GLN A 1 85 ? 14.509 -29.002 -19.013 1.00 61.34 85 GLN A CA 1
ATOM 694 C C . GLN A 1 85 ? 13.583 -29.828 -18.119 1.00 61.34 85 GLN A C 1
ATOM 696 O O . GLN A 1 85 ? 13.921 -30.959 -17.763 1.00 61.34 85 GLN A O 1
ATOM 701 N N . ARG A 1 86 ? 12.459 -29.247 -17.678 1.00 56.84 86 ARG A N 1
ATOM 702 C CA . ARG A 1 86 ? 11.463 -29.963 -16.877 1.00 56.84 86 ARG A CA 1
ATOM 703 C C . ARG A 1 86 ? 11.062 -31.201 -17.676 1.00 56.84 86 ARG A C 1
ATOM 705 O O . ARG A 1 86 ? 10.347 -31.061 -18.663 1.00 56.84 86 ARG A O 1
ATOM 712 N N . LYS A 1 87 ? 11.537 -32.389 -17.281 1.00 54.12 87 LYS A N 1
ATOM 713 C CA . LYS A 1 87 ? 11.095 -33.645 -17.891 1.00 54.12 87 LYS A CA 1
ATOM 714 C C . LYS A 1 87 ? 9.609 -33.776 -17.588 1.00 54.12 87 LYS A C 1
ATOM 716 O O . LYS A 1 87 ? 9.229 -34.004 -16.442 1.00 54.12 87 LYS A O 1
ATOM 721 N N . ILE A 1 88 ? 8.781 -33.536 -18.597 1.00 57.16 88 ILE A N 1
ATOM 722 C CA . ILE A 1 88 ? 7.367 -33.883 -18.547 1.00 57.16 88 ILE A CA 1
ATOM 723 C C . ILE A 1 88 ? 7.351 -35.406 -18.648 1.00 57.16 88 ILE A C 1
ATOM 725 O O . ILE A 1 88 ? 7.876 -35.960 -19.614 1.00 57.16 88 ILE A O 1
ATOM 729 N N . LYS A 1 89 ? 6.898 -36.047 -17.574 1.00 50.91 89 LYS A N 1
ATOM 730 C CA . LYS A 1 89 ? 6.672 -37.487 -17.522 1.00 50.91 89 LYS A CA 1
ATOM 731 C C . LYS A 1 89 ? 5.299 -37.794 -18.096 1.00 50.91 89 LYS A C 1
ATOM 733 O O . LYS A 1 89 ? 4.400 -36.950 -17.875 1.00 50.91 89 LYS A O 1
#

Secondary structure (DSSP, 8-state):
-PPP-GGGGGGSPPEETTEEGGGGHHHHHHHHS--HHHHHHHHHHHHHHHHHHHTT--HHHHHHHHHHHHT-S------GGGS------

Mean predicted aligned error: 8.94 Å

Sequence (89 aa):
MPRKNEWRNTALTVRFFIFDARAAFPFAVGLLHVTWWTMGTALAVFVFFGALEWMGISVVVALRMLRSWIAGPVRYGVAWWHKPQRKIK

InterPro domains:
  IPR047756 IcmT-like [NF038220] (7-86)
  IPR047756 IcmT-like [PF28014] (7-81)

Solvent-accessible surface area (backbone atoms only — not comparable to full-atom values): 5596 Å² total; per-residue (Å²): 130,86,79,80,81,58,75,77,60,71,78,58,82,64,59,53,87,95,41,56,47,74,41,52,50,44,48,64,56,20,68,78,51,82,42,74,67,39,48,52,50,21,51,51,54,26,51,53,48,48,51,32,52,76,72,70,45,50,71,71,53,51,52,50,49,51,53,48,58,76,60,47,92,74,73,85,77,72,54,82,91,68,57,79,73,79,79,81,126

pLDDT: mean 86.01, std 10.85, range [50.91, 96.5]

Foldseek 3Di:
DDDDPCVVVPPDFDDDVLHGPVLQVLVVVCVVPPDPVSVVVSVVSSVVRRVCVVVVHDPVNVVVVVVVVVVDDDDPPDDPVNPPPPPDD

Organism: Pseudomonas aeruginosa (NCBI:txid287)